Protein AF-0000000066967687 (afdb_homodimer)

InterPro domains:
  IPR000864 Proteinase inhibitor I13, potato inhibitor I [PF00280] (3-62)
  IPR000864 Proteinase inhibitor I13, potato inhibitor I [PR00292] (5-18)
  IPR000864 Proteinase inhibitor I13, potato inhibitor I [PR00292] (30-41)
  IPR000864 Proteinase inhibitor I13, potato inhibitor I [PR00292] (42-52)
  IPR000864 Proteinase inhibitor I13, potato inhibitor I [PTHR33091] (3-62)
  IPR036354 Proteinase inhibitor I13, potato inhibitor I superfamily [SSF54654] (2-62)

Secondary structure (DSSP, 8-state):
----B-GGGTTSBHHHHHHHHHHH-TTPEEEEEETT--------TTEEEEEEEEE-S--EE-/----B-GGGTTSBHHHHHHHHHHH-TTPEEEEEETT--------TTEEEEEEEEE-S--EE-

Sequence (124 aa):
TPKTEWPELVCRTIKEAKEKIKADRPDLKIEVVPVGTIVTQEFDENRVRIWVDTVAKTPTIGTPKTEWPELVCRTIKEAKEKIKADRPDLKIEVVPVGTIVTQEFDENRVRIWVDTVAKTPTIG

pLDDT: mean 95.15, std 4.35, range [78.19, 98.56]

Foldseek 3Di:
DQDQDDPVCVLPDPVVVVVVCCVRPVQAAEAEAEPPDDDDPDDDSRYDYHYDDDDNDDDDDD/DQDQDDPVCVLPDPVVVVVVCCVRPVQAAEAEAEPPDDDDPDDDSRYDYHYDDDDNDDDDDD

Structure (mmCIF, N/CA/C/O backbone):
data_AF-0000000066967687-model_v1
#
loop_
_entity.id
_entity.type
_entity.pdbx_description
1 polymer 'Os01g0615050 protein'
#
loop_
_atom_site.group_PDB
_atom_site.id
_atom_site.type_symbol
_atom_site.label_atom_id
_atom_site.label_alt_id
_atom_site.label_comp_id
_atom_site.label_asym_id
_atom_site.label_entity_id
_atom_site.label_seq_id
_atom_site.pdbx_PDB_ins_code
_atom_site.Cartn_x
_atom_site.Cartn_y
_atom_site.Cartn_z
_atom_site.occupancy
_atom_site.B_iso_or_equiv
_atom_site.auth_seq_id
_atom_site.auth_comp_id
_atom_site.auth_asym_id
_atom_site.auth_atom_id
_atom_site.pdbx_PDB_model_num
ATOM 1 N N . THR A 1 1 ? 11.438 -22.359 -16.312 1 78.31 1 THR A N 1
ATOM 2 C CA . THR A 1 1 ? 10.336 -22.547 -15.375 1 78.31 1 THR A CA 1
ATOM 3 C C . THR A 1 1 ? 9.477 -21.297 -15.289 1 78.31 1 THR A C 1
ATOM 5 O O . THR A 1 1 ? 10 -20.172 -15.273 1 78.31 1 THR A O 1
ATOM 8 N N . PRO A 1 2 ? 8.172 -21.578 -15.398 1 92.69 2 PRO A N 1
ATOM 9 C CA . PRO A 1 2 ? 7.301 -20.391 -15.344 1 92.69 2 PRO A CA 1
ATOM 10 C C . PRO A 1 2 ? 7.516 -19.562 -14.086 1 92.69 2 PRO A C 1
ATOM 12 O O . PRO A 1 2 ? 7.848 -20.109 -13.031 1 92.69 2 PRO A O 1
ATOM 15 N N . LYS A 1 3 ? 7.5 -18.297 -14.133 1 95.19 3 LYS A N 1
ATOM 16 C CA . LYS A 1 3 ? 7.719 -17.375 -13.031 1 95.19 3 LYS A CA 1
ATOM 17 C C . LYS A 1 3 ? 6.738 -17.641 -11.891 1 95.19 3 LYS A C 1
ATOM 19 O O . LYS A 1 3 ? 5.547 -17.844 -12.117 1 95.19 3 LYS A O 1
ATOM 24 N N . THR A 1 4 ? 7.23 -17.625 -10.656 1 96.94 4 THR A N 1
ATOM 25 C CA . THR A 1 4 ? 6.355 -17.938 -9.531 1 96.94 4 THR A CA 1
ATOM 26 C C . THR A 1 4 ? 6.41 -16.828 -8.484 1 96.94 4 THR A C 1
ATOM 28 O O . THR A 1 4 ? 5.633 -16.828 -7.531 1 96.94 4 THR A O 1
ATOM 31 N N . GLU A 1 5 ? 7.387 -15.922 -8.664 1 98.19 5 GLU A N 1
ATOM 32 C CA . GLU A 1 5 ? 7.492 -14.773 -7.77 1 98.19 5 GLU A CA 1
ATOM 33 C C . GLU A 1 5 ? 7.859 -13.508 -8.539 1 98.19 5 GLU A C 1
ATOM 35 O O . GLU A 1 5 ? 8.43 -13.586 -9.633 1 98.19 5 GLU A O 1
ATOM 40 N N . TRP A 1 6 ? 7.609 -12.367 -7.996 1 98.38 6 TRP A N 1
ATOM 41 C CA . TRP A 1 6 ? 7.82 -11.078 -8.633 1 98.38 6 TRP A CA 1
ATOM 42 C C . TRP A 1 6 ? 8.414 -10.07 -7.648 1 98.38 6 TRP A C 1
ATOM 44 O O . TRP A 1 6 ? 7.746 -9.125 -7.234 1 98.38 6 TRP A O 1
ATOM 54 N N . PRO A 1 7 ? 9.703 -10.227 -7.258 1 98.19 7 PRO A N 1
ATOM 55 C CA . PRO A 1 7 ? 10.312 -9.289 -6.309 1 98.19 7 PRO A CA 1
ATOM 56 C C . PRO A 1 7 ? 10.391 -7.863 -6.852 1 98.19 7 PRO A C 1
ATOM 58 O O . PRO A 1 7 ? 10.359 -6.902 -6.078 1 98.19 7 PRO A O 1
ATOM 61 N N . GLU A 1 8 ? 10.422 -7.707 -8.148 1 98.12 8 GLU A N 1
ATOM 62 C CA . GLU A 1 8 ? 10.547 -6.402 -8.797 1 98.12 8 GLU A CA 1
ATOM 63 C C . GLU A 1 8 ? 9.281 -5.566 -8.594 1 98.12 8 GLU A C 1
ATOM 65 O O . GLU A 1 8 ? 9.281 -4.363 -8.859 1 98.12 8 GLU A O 1
ATOM 70 N N . LEU A 1 9 ? 8.258 -6.168 -8.062 1 98.25 9 LEU A N 1
ATOM 71 C CA . LEU A 1 9 ? 6.98 -5.469 -7.988 1 98.25 9 LEU A CA 1
ATOM 72 C C . LEU A 1 9 ? 6.801 -4.812 -6.625 1 98.25 9 LEU A C 1
ATOM 74 O O . LEU A 1 9 ? 5.879 -4.016 -6.43 1 98.25 9 LEU A O 1
ATOM 78 N N . VAL A 1 10 ? 7.672 -5.102 -5.746 1 97.38 10 VAL A N 1
ATOM 79 C CA . VAL A 1 10 ? 7.582 -4.43 -4.453 1 97.38 10 VAL A CA 1
ATOM 80 C C . VAL A 1 10 ? 7.664 -2.92 -4.648 1 97.38 10 VAL A C 1
ATOM 82 O O . VAL A 1 10 ? 8.5 -2.432 -5.414 1 97.38 10 VAL A O 1
ATOM 85 N N . CYS A 1 11 ? 6.789 -2.211 -4.117 1 97.56 11 CYS A N 1
ATOM 86 C CA . CYS A 1 11 ? 6.688 -0.756 -4.145 1 97.56 11 CYS A CA 1
ATOM 87 C C . CYS A 1 11 ? 6.055 -0.278 -5.445 1 97.56 11 CYS A C 1
ATOM 89 O O . CYS A 1 11 ? 5.832 0.92 -5.629 1 97.56 11 CYS A O 1
ATOM 91 N N . ARG A 1 12 ? 5.727 -1.15 -6.27 1 97.25 12 ARG A N 1
ATOM 92 C CA . ARG A 1 12 ? 4.938 -0.757 -7.434 1 97.25 12 ARG A CA 1
ATOM 93 C C . ARG A 1 12 ? 3.457 -0.673 -7.09 1 97.25 12 ARG A C 1
ATOM 95 O O . ARG A 1 12 ? 3.016 -1.229 -6.082 1 97.25 12 ARG A O 1
ATOM 102 N N . THR A 1 13 ? 2.732 0.063 -7.984 1 96.56 13 THR A N 1
ATOM 103 C CA . THR A 1 13 ? 1.295 0.173 -7.762 1 96.56 13 THR A CA 1
ATOM 104 C C . THR A 1 13 ? 0.606 -1.167 -8 1 96.56 13 THR A C 1
ATOM 106 O O . THR A 1 13 ? 1.156 -2.043 -8.672 1 96.56 13 THR A O 1
ATOM 109 N N . ILE A 1 14 ? -0.533 -1.26 -7.402 1 96.75 14 ILE A N 1
ATOM 110 C CA . ILE A 1 14 ? -1.329 -2.467 -7.598 1 96.75 14 ILE A CA 1
ATOM 111 C C . ILE A 1 14 ? -1.629 -2.65 -9.086 1 96.75 14 ILE A C 1
ATOM 113 O O . ILE A 1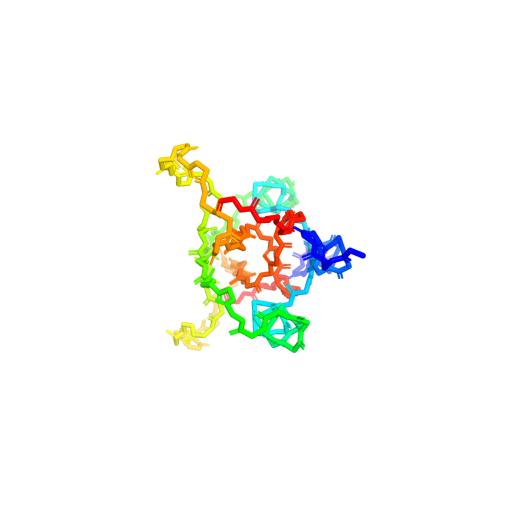 14 ? -1.549 -3.766 -9.609 1 96.75 14 ILE A O 1
ATOM 117 N N . LYS A 1 15 ? -1.923 -1.596 -9.766 1 96.06 15 LYS A N 1
ATOM 118 C CA . LYS A 1 15 ? -2.215 -1.666 -11.195 1 96.06 15 LYS A CA 1
ATOM 119 C C . LYS A 1 15 ? -1.027 -2.225 -11.977 1 96.06 15 LYS A C 1
ATOM 121 O O . LYS A 1 15 ? -1.18 -3.156 -12.766 1 96.06 15 LYS A O 1
ATOM 126 N N . GLU A 1 16 ? 0.097 -1.679 -11.773 1 97.69 16 GLU A N 1
ATOM 127 C CA . GLU A 1 16 ? 1.306 -2.162 -12.43 1 97.69 16 GLU A CA 1
ATOM 128 C C . GLU A 1 16 ? 1.558 -3.633 -12.109 1 97.69 16 GLU A C 1
ATOM 130 O O . GLU A 1 16 ? 1.963 -4.402 -12.984 1 97.69 16 GLU A O 1
ATOM 135 N N . ALA A 1 17 ? 1.353 -4.004 -10.891 1 98.44 17 ALA A N 1
ATOM 136 C CA . ALA A 1 17 ? 1.589 -5.375 -10.445 1 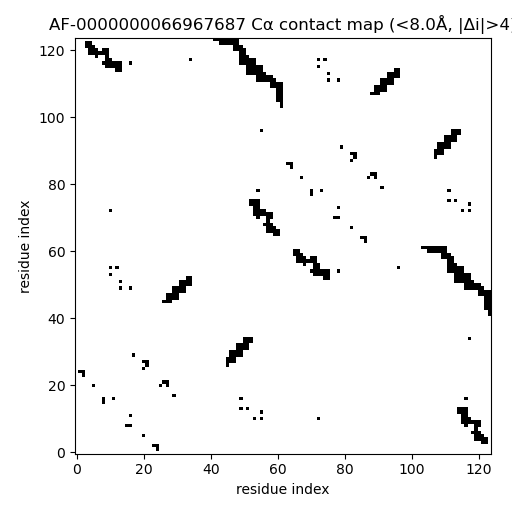98.44 17 ALA A CA 1
ATOM 137 C C . ALA A 1 17 ? 0.663 -6.352 -11.164 1 98.44 17 ALA A C 1
ATOM 139 O O . ALA A 1 17 ? 1.108 -7.391 -11.656 1 98.44 17 ALA A O 1
ATOM 140 N N . LYS A 1 18 ? -0.563 -5.953 -11.195 1 98.31 18 LYS A N 1
ATOM 141 C CA . LYS A 1 18 ? -1.522 -6.812 -11.883 1 98.31 18 LYS A CA 1
ATOM 142 C C . LYS A 1 18 ? -1.155 -6.977 -13.359 1 98.31 18 LYS A C 1
ATOM 144 O O . LYS A 1 18 ? -1.189 -8.086 -13.891 1 98.31 18 LYS A O 1
ATOM 149 N N . GLU A 1 19 ? -0.839 -5.922 -14.008 1 98.5 19 GLU A N 1
ATOM 150 C CA . GLU A 1 19 ? -0.491 -5.957 -15.43 1 98.5 19 GLU A CA 1
ATOM 151 C C . GLU A 1 19 ? 0.732 -6.832 -15.68 1 98.5 19 GLU A C 1
ATOM 153 O O . GLU A 1 19 ? 0.748 -7.637 -16.609 1 98.5 19 GLU A O 1
ATOM 158 N N . LYS A 1 20 ? 1.728 -6.633 -14.828 1 98.56 20 LYS A N 1
ATOM 159 C CA . LYS A 1 20 ? 2.965 -7.395 -14.977 1 98.56 20 LYS A CA 1
ATOM 160 C C . LYS A 1 20 ? 2.727 -8.883 -14.742 1 98.56 20 LYS A C 1
ATOM 162 O O . LYS A 1 20 ? 3.234 -9.719 -15.492 1 98.56 20 LYS A O 1
ATOM 167 N N . ILE A 1 21 ? 1.97 -9.273 -13.734 1 98.38 21 ILE A N 1
ATOM 168 C CA . ILE A 1 21 ? 1.714 -10.672 -13.414 1 98.38 21 ILE A CA 1
ATOM 169 C C . ILE A 1 21 ? 0.897 -11.312 -14.531 1 98.38 21 ILE A C 1
ATOM 171 O O . ILE A 1 21 ? 1.2 -12.43 -14.969 1 98.38 21 ILE A O 1
ATOM 175 N N . LYS A 1 22 ? -0.119 -10.609 -15.062 1 98.25 22 LYS A N 1
ATOM 176 C CA . LYS A 1 22 ? -0.951 -11.141 -16.141 1 98.25 22 LYS A CA 1
ATOM 177 C C . LYS A 1 22 ? -0.151 -11.297 -17.422 1 98.25 22 LYS A C 1
ATOM 179 O O . LYS A 1 22 ? -0.389 -12.227 -18.203 1 98.25 22 LYS A O 1
ATOM 184 N N . ALA A 1 23 ? 0.785 -10.398 -17.688 1 98.06 23 ALA A N 1
ATOM 185 C CA . ALA A 1 23 ? 1.649 -10.508 -18.859 1 98.06 23 ALA A CA 1
ATOM 186 C C . ALA A 1 23 ? 2.523 -11.758 -18.781 1 98.06 23 ALA A C 1
ATOM 188 O O . ALA A 1 23 ? 2.744 -12.438 -19.781 1 98.06 23 ALA A O 1
ATOM 189 N N . ASP A 1 24 ? 2.99 -12.023 -17.578 1 98 24 ASP A N 1
ATOM 190 C CA . ASP A 1 24 ? 3.893 -13.148 -17.391 1 98 24 ASP A CA 1
ATOM 191 C C . ASP A 1 24 ? 3.117 -14.461 -17.281 1 98 24 ASP A C 1
ATOM 193 O O . ASP A 1 24 ? 3.564 -15.492 -17.781 1 98 24 ASP A O 1
ATOM 197 N N . ARG A 1 25 ? 2.021 -14.328 -16.594 1 98 25 ARG A N 1
ATOM 198 C CA . ARG A 1 25 ? 1.207 -15.5 -16.281 1 98 25 ARG A CA 1
ATOM 199 C C . ARG A 1 25 ? -0.279 -15.18 -16.422 1 98 25 ARG A C 1
ATOM 201 O O . ARG A 1 25 ? -0.975 -14.984 -15.43 1 98 25 ARG A O 1
ATOM 208 N N . PRO A 1 26 ? -0.833 -15.234 -17.609 1 97.38 26 PRO A N 1
ATOM 209 C CA . PRO A 1 26 ? -2.238 -14.883 -17.828 1 97.38 26 PRO A CA 1
ATOM 210 C C . PRO A 1 26 ? -3.205 -15.875 -17.188 1 97.38 26 PRO A C 1
ATOM 212 O O . PRO A 1 26 ? -4.391 -15.578 -17.047 1 97.38 26 PRO A O 1
ATOM 215 N N . ASP A 1 27 ? -2.682 -17 -16.766 1 97 27 ASP A N 1
ATOM 216 C CA . ASP A 1 27 ? -3.51 -18.078 -16.234 1 97 27 ASP A CA 1
ATOM 217 C C . ASP A 1 27 ? -3.797 -17.859 -14.742 1 97 27 ASP A C 1
ATOM 219 O O . ASP A 1 27 ? -4.734 -18.453 -14.203 1 97 27 ASP A O 1
ATOM 223 N N . LEU A 1 28 ? -3.062 -17.109 -14.086 1 97.62 28 LEU A N 1
ATOM 224 C CA . LEU A 1 28 ? -3.139 -16.969 -12.641 1 97.62 28 LEU A CA 1
ATOM 225 C C . LEU A 1 28 ? -4.328 -16.094 -12.242 1 97.62 28 LEU A C 1
ATOM 227 O O . LEU A 1 28 ? -4.629 -15.102 -12.898 1 97.62 28 LEU A O 1
ATOM 231 N N . LYS A 1 29 ? -4.949 -16.438 -11.117 1 97.81 29 LYS A N 1
ATOM 232 C CA . LYS A 1 29 ? -5.871 -15.57 -10.398 1 97.81 29 LYS A CA 1
ATOM 233 C C . LYS A 1 29 ? -5.121 -14.656 -9.438 1 97.81 29 LYS A C 1
ATOM 235 O O . LYS A 1 29 ? -4.277 -15.117 -8.664 1 97.81 29 LYS A O 1
ATOM 240 N N . ILE A 1 30 ? -5.457 -13.5 -9.555 1 97.88 30 ILE A N 1
ATOM 241 C CA . ILE A 1 30 ? -4.793 -12.523 -8.703 1 97.88 30 ILE A CA 1
ATOM 242 C C . ILE A 1 30 ? -5.715 -12.133 -7.543 1 97.88 30 ILE A C 1
ATOM 244 O O . ILE A 1 30 ? -6.875 -11.789 -7.762 1 97.88 30 ILE A O 1
ATOM 248 N N . GLU A 1 31 ? -5.238 -12.195 -6.367 1 96.31 31 GLU A N 1
ATOM 249 C CA . GLU A 1 31 ? -5.934 -11.719 -5.176 1 96.31 31 GLU A CA 1
ATOM 250 C C . GLU A 1 31 ? -5.168 -10.578 -4.508 1 96.31 31 GLU A C 1
ATOM 252 O O . GLU A 1 31 ? -4.004 -10.742 -4.137 1 96.31 31 GLU A O 1
ATOM 257 N N . VAL A 1 32 ? -5.773 -9.484 -4.406 1 95.56 32 VAL A N 1
ATOM 258 C CA . VAL A 1 32 ? -5.195 -8.367 -3.678 1 95.56 32 VAL A CA 1
ATOM 259 C C . VAL A 1 32 ? -5.641 -8.414 -2.219 1 95.56 32 VAL A C 1
ATOM 261 O O . VAL A 1 32 ? -6.84 -8.438 -1.93 1 95.56 32 VAL A O 1
ATOM 264 N N . VAL A 1 33 ? -4.641 -8.383 -1.338 1 93.94 33 VAL A N 1
ATOM 265 C CA . VAL A 1 33 ? -4.938 -8.609 0.072 1 93.94 33 VAL A CA 1
ATOM 266 C C . VAL A 1 33 ? -4.254 -7.547 0.923 1 93.94 33 VAL A C 1
ATOM 268 O O . VAL A 1 33 ? -3.031 -7.387 0.867 1 93.94 33 VAL A O 1
ATOM 271 N N . PRO A 1 34 ? -5.055 -6.84 1.695 1 91.25 34 PRO A N 1
ATOM 272 C CA . PRO A 1 34 ? -4.391 -5.973 2.67 1 91.25 34 PRO A CA 1
ATOM 273 C C . PRO A 1 34 ? -3.566 -6.75 3.691 1 91.25 34 PRO A C 1
ATOM 275 O O . PRO A 1 34 ? -3.98 -7.828 4.129 1 91.25 34 PRO A O 1
ATOM 278 N N . VAL A 1 35 ? -2.342 -6.18 3.939 1 89.25 35 VAL A N 1
ATOM 279 C CA . VAL A 1 35 ? -1.537 -6.805 4.984 1 89.25 35 VAL A CA 1
ATOM 280 C C . VAL A 1 35 ? -2.311 -6.812 6.301 1 89.25 35 VAL A C 1
ATOM 282 O O . VAL A 1 35 ? -2.967 -5.824 6.645 1 89.25 35 VAL A O 1
ATOM 285 N N . GLY A 1 36 ? -2.191 -7.938 6.953 1 84.44 36 GLY A N 1
ATOM 286 C CA . GLY A 1 36 ? -2.902 -8.102 8.211 1 84.44 36 GLY A CA 1
ATOM 287 C C . GLY A 1 36 ? -4.133 -8.984 8.086 1 84.44 36 GLY A C 1
ATOM 288 O O . GLY A 1 36 ? -4.68 -9.43 9.094 1 84.44 36 GLY A O 1
ATOM 289 N N . THR A 1 37 ? -4.691 -9.102 6.922 1 86.5 37 THR A N 1
ATOM 290 C CA . THR A 1 37 ? -5.828 -9.977 6.676 1 86.5 37 THR A CA 1
ATOM 291 C C . THR A 1 37 ? -5.434 -11.438 6.883 1 86.5 37 THR A C 1
ATOM 293 O O . THR A 1 37 ? -4.352 -11.859 6.473 1 86.5 37 THR A O 1
ATOM 296 N N . ILE A 1 38 ? -6.199 -12.109 7.676 1 86.88 38 ILE A N 1
ATOM 297 C CA . ILE A 1 38 ? -5.98 -13.539 7.844 1 86.88 38 ILE A CA 1
ATOM 298 C C . ILE A 1 38 ? -6.504 -14.289 6.617 1 86.88 38 ILE A C 1
ATOM 300 O O . ILE A 1 38 ? -7.68 -14.172 6.27 1 86.88 38 ILE A O 1
ATOM 304 N N . VAL A 1 39 ? -5.551 -14.914 5.895 1 87.38 39 VAL A N 1
ATOM 305 C CA . VAL A 1 39 ? -5.953 -15.672 4.715 1 87.38 39 VAL A CA 1
ATOM 306 C C . VAL A 1 39 ? -5.746 -17.172 4.965 1 87.38 39 VAL A C 1
ATOM 308 O O . VAL A 1 39 ? -4.945 -17.547 5.82 1 87.38 39 VAL A O 1
ATOM 311 N N . THR A 1 40 ? -6.641 -17.906 4.332 1 84.69 40 THR A N 1
ATOM 312 C CA . THR A 1 40 ? -6.48 -19.359 4.457 1 84.69 40 THR A CA 1
ATOM 313 C C . THR A 1 40 ? -5.16 -19.812 3.846 1 84.69 40 THR A C 1
ATOM 315 O O . THR A 1 40 ? -4.742 -19.297 2.807 1 84.69 40 THR A O 1
ATOM 318 N N . GLN A 1 41 ? -4.414 -20.656 4.504 1 82.88 41 GLN A N 1
ATOM 319 C CA . GLN A 1 41 ? -3.068 -21.062 4.117 1 82.88 41 GLN A CA 1
ATOM 320 C C . GLN A 1 41 ? -3.111 -22.109 3.006 1 82.88 41 GLN A C 1
ATOM 322 O O . GLN A 1 41 ? -2.068 -22.547 2.516 1 82.88 41 GLN A O 1
ATOM 327 N N . GLU A 1 42 ? -4.152 -22.297 2.359 1 88.69 42 GLU A N 1
ATOM 328 C CA . GLU A 1 42 ? -4.211 -23.297 1.307 1 88.69 42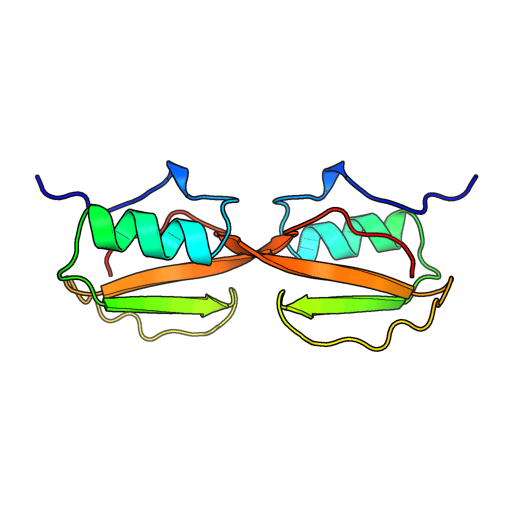 GLU A CA 1
ATOM 329 C C . GLU A 1 42 ? -3.383 -22.875 0.095 1 88.69 42 GLU A C 1
ATOM 331 O O . GLU A 1 42 ? -3.541 -21.766 -0.417 1 88.69 42 GLU A O 1
ATOM 336 N N . PHE A 1 43 ? -2.477 -23.75 -0.172 1 92.75 43 PHE A N 1
ATOM 337 C CA . PHE A 1 43 ? -1.649 -23.484 -1.345 1 92.75 43 PHE A CA 1
ATOM 338 C C . PHE A 1 43 ? -2.443 -23.703 -2.627 1 92.75 43 PHE A C 1
ATOM 340 O O . PHE A 1 43 ? -3.055 -24.766 -2.812 1 92.75 43 PHE A O 1
ATOM 347 N N . ASP A 1 44 ? -2.547 -22.656 -3.447 1 94.75 44 ASP A N 1
ATOM 348 C CA . ASP A 1 44 ? -3.186 -22.688 -4.758 1 94.75 44 ASP A CA 1
ATOM 349 C C . ASP A 1 44 ? -2.221 -22.234 -5.852 1 94.75 44 ASP A C 1
ATOM 351 O O . ASP A 1 44 ? -1.843 -21.062 -5.906 1 94.75 44 ASP A O 1
ATOM 355 N N . GLU A 1 45 ? -1.77 -23.156 -6.75 1 94.88 45 GLU A N 1
ATOM 356 C CA . GLU A 1 45 ? -0.76 -22.891 -7.77 1 94.88 45 GLU A CA 1
ATOM 357 C C . GLU A 1 45 ? -1.307 -21.953 -8.852 1 94.88 45 GLU A C 1
ATOM 359 O O . GLU A 1 45 ? -0.55 -21.453 -9.68 1 94.88 45 GLU A O 1
ATOM 364 N N . ASN A 1 46 ? -2.551 -21.75 -8.812 1 96.44 46 ASN A N 1
ATOM 365 C CA . ASN A 1 46 ? -3.176 -20.891 -9.82 1 96.44 46 ASN A CA 1
ATOM 366 C C . ASN A 1 46 ? -3.502 -19.516 -9.258 1 96.44 46 ASN A C 1
ATOM 368 O O . ASN A 1 46 ? -4.215 -18.734 -9.891 1 96.44 46 ASN A O 1
ATOM 372 N N . ARG A 1 47 ? -2.969 -19.234 -8.07 1 97.12 47 ARG A N 1
ATOM 373 C CA . ARG A 1 47 ? -3.287 -17.984 -7.41 1 97.12 47 ARG A CA 1
ATOM 374 C C . ARG A 1 47 ? -2.02 -17.25 -6.992 1 97.12 47 ARG A C 1
ATOM 376 O O . ARG A 1 47 ? -1.077 -17.859 -6.484 1 97.12 47 ARG A O 1
ATOM 383 N N . VAL A 1 48 ? -1.977 -16.031 -7.219 1 97.56 48 VAL A N 1
ATOM 384 C CA . VAL A 1 48 ? -0.948 -15.141 -6.684 1 97.56 48 VAL A CA 1
ATOM 385 C C . VAL A 1 48 ? -1.597 -14.055 -5.832 1 97.56 48 VAL A C 1
ATOM 387 O O . VAL A 1 48 ? -2.648 -13.516 -6.191 1 97.56 48 VAL A O 1
ATOM 390 N N . ARG A 1 49 ? -0.947 -13.828 -4.684 1 95.94 49 ARG A N 1
ATOM 391 C CA . ARG A 1 49 ? -1.446 -12.766 -3.814 1 95.94 49 ARG A CA 1
ATOM 392 C C . ARG A 1 49 ? -0.567 -11.523 -3.908 1 95.94 49 ARG A C 1
ATOM 394 O O . ARG A 1 49 ? 0.662 -11.625 -3.891 1 95.94 49 ARG A O 1
ATOM 401 N N . ILE A 1 50 ? -1.227 -10.445 -4.031 1 97.19 50 ILE A N 1
ATOM 402 C CA . ILE A 1 50 ? -0.591 -9.141 -3.908 1 97.19 50 ILE A CA 1
ATOM 403 C C . ILE A 1 50 ? -0.946 -8.516 -2.559 1 97.19 5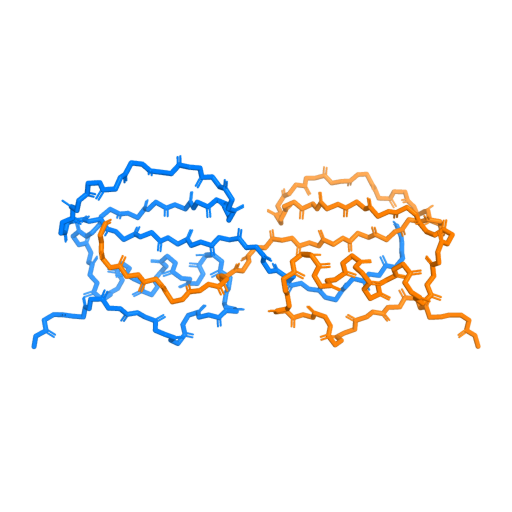0 ILE A C 1
ATOM 405 O O . ILE A 1 50 ? -2.1 -8.148 -2.322 1 97.19 50 ILE A O 1
ATOM 409 N N . TRP A 1 51 ? 0.055 -8.375 -1.701 1 95.88 51 TRP A N 1
ATOM 410 C CA . TRP A 1 51 ? -0.125 -7.781 -0.381 1 95.88 51 TRP A CA 1
ATOM 411 C C . TRP A 1 51 ? 0.053 -6.27 -0.435 1 95.88 51 TRP A C 1
ATOM 413 O O . TRP A 1 51 ? 1.032 -5.773 -0.998 1 95.88 51 TRP A O 1
ATOM 423 N N . VAL A 1 52 ? -0.926 -5.566 0.11 1 96.12 52 VAL A N 1
ATOM 424 C CA . VAL A 1 52 ? -0.893 -4.109 0.053 1 96.12 52 VAL A CA 1
ATOM 425 C C . VAL A 1 52 ? -0.804 -3.539 1.467 1 96.12 52 VAL A C 1
ATOM 427 O O . VAL A 1 52 ? -1.623 -3.867 2.328 1 96.12 52 VAL A O 1
ATOM 430 N N . ASP A 1 53 ? 0.299 -2.619 1.69 1 95.94 53 ASP A N 1
ATOM 431 C CA . ASP A 1 53 ? 0.467 -2.004 3.004 1 95.94 53 ASP A CA 1
ATOM 432 C C . ASP A 1 53 ? 1.455 -0.841 2.941 1 95.94 53 ASP A C 1
ATOM 434 O O . ASP A 1 53 ? 2.092 -0.508 3.943 1 95.94 53 ASP A O 1
ATOM 438 N N . THR A 1 54 ? 1.721 -0.363 1.783 1 97.25 54 THR A N 1
ATOM 439 C CA . THR A 1 54 ? 2.811 0.604 1.703 1 97.25 54 THR A CA 1
ATOM 440 C C . THR A 1 54 ? 2.314 1.932 1.136 1 97.25 54 THR A C 1
ATOM 442 O O . THR A 1 54 ? 1.335 1.966 0.389 1 97.25 54 THR A O 1
ATOM 445 N N . VAL A 1 55 ? 3.035 2.922 1.55 1 97.5 55 VAL A N 1
ATOM 446 C CA . VAL A 1 55 ? 2.744 4.297 1.155 1 97.5 55 VAL A CA 1
ATOM 447 C C . VAL A 1 55 ? 2.967 4.461 -0.346 1 97.5 55 VAL A C 1
ATOM 449 O O . VAL A 1 55 ? 4.047 4.156 -0.857 1 97.5 55 VAL A O 1
ATOM 452 N N . ALA A 1 56 ? 1.977 4.945 -0.975 1 97.12 56 ALA A N 1
ATOM 453 C CA . ALA A 1 56 ? 2.002 5.016 -2.434 1 97.12 56 ALA A CA 1
ATOM 454 C C . ALA A 1 56 ? 2.582 6.348 -2.908 1 97.12 56 ALA A C 1
ATOM 456 O O . ALA A 1 56 ? 3.223 6.41 -3.961 1 97.12 56 ALA A O 1
ATOM 457 N N . LYS A 1 57 ? 2.324 7.363 -2.207 1 95.44 57 LYS A N 1
ATOM 458 C CA . LYS A 1 57 ? 2.789 8.695 -2.576 1 95.44 57 LYS A CA 1
ATOM 459 C C . LYS A 1 57 ? 3.146 9.516 -1.34 1 95.44 57 LYS A C 1
ATOM 461 O O . LYS A 1 57 ? 2.773 9.156 -0.221 1 95.44 57 LYS A O 1
ATOM 466 N N . THR A 1 58 ? 3.848 10.578 -1.606 1 97.44 58 THR A N 1
ATOM 467 C CA . THR A 1 58 ? 4.305 11.422 -0.511 1 97.44 58 THR A CA 1
ATOM 468 C C . THR A 1 58 ? 3.133 11.875 0.353 1 97.44 58 THR A C 1
ATOM 470 O O . THR A 1 58 ? 2.213 12.539 -0.136 1 97.44 58 THR A O 1
ATOM 473 N N . PRO A 1 59 ? 3.158 11.492 1.644 1 97.75 59 PRO A N 1
ATOM 474 C CA . PRO A 1 59 ? 2.154 12.086 2.533 1 97.75 59 PRO A CA 1
ATOM 475 C C . PRO A 1 59 ? 2.324 13.594 2.691 1 97.75 59 PRO A C 1
ATOM 477 O O . PRO A 1 59 ? 3.447 14.078 2.848 1 97.75 59 PRO A O 1
ATOM 480 N N . THR A 1 60 ? 1.272 14.336 2.658 1 96.38 60 THR A N 1
ATOM 481 C CA . THR A 1 60 ? 1.274 15.789 2.807 1 96.38 60 THR A CA 1
ATOM 482 C C . THR A 1 60 ? 0.121 16.234 3.695 1 96.38 60 THR A C 1
ATOM 484 O O . THR A 1 60 ? -0.956 15.641 3.68 1 96.38 60 THR A O 1
ATOM 487 N N . ILE A 1 61 ? 0.38 17.203 4.379 1 96 61 ILE A N 1
ATOM 488 C CA . ILE A 1 61 ? -0.693 17.797 5.168 1 96 61 ILE A CA 1
ATOM 489 C C . ILE A 1 61 ? -1.802 18.297 4.238 1 96 61 ILE A C 1
ATOM 491 O O . ILE A 1 61 ? -1.526 18.844 3.172 1 96 61 ILE A O 1
ATOM 495 N N . GLY A 1 62 ? -2.887 18.062 4.656 1 91.81 62 GLY A N 1
ATOM 496 C CA . GLY A 1 62 ? -4.016 18.516 3.863 1 91.81 62 GLY A CA 1
ATOM 497 C C . GLY A 1 62 ? -5.281 17.719 4.105 1 91.81 62 GLY A C 1
ATOM 498 O O . GLY A 1 62 ? -5.27 16.75 4.859 1 91.81 62 GLY A O 1
ATOM 499 N N . THR B 1 1 ? 10.664 25.438 9.984 1 78.19 1 THR B N 1
ATOM 500 C CA . THR B 1 1 ? 9.25 25.234 9.688 1 78.19 1 THR B CA 1
ATOM 501 C C . THR B 1 1 ? 8.859 23.781 9.93 1 78.19 1 THR B C 1
ATOM 503 O O . THR B 1 1 ? 9.609 22.859 9.594 1 78.19 1 THR B O 1
ATOM 506 N N . PRO B 1 2 ? 7.75 23.656 10.664 1 93 2 PRO B N 1
ATOM 507 C CA . PRO B 1 2 ? 7.344 22.266 10.945 1 93 2 PRO B CA 1
ATOM 508 C C . PRO B 1 2 ? 7.168 21.438 9.672 1 93 2 PRO B C 1
ATOM 510 O O . PRO B 1 2 ? 6.773 21.984 8.633 1 93 2 PRO B O 1
ATOM 513 N N . LYS B 1 3 ? 7.555 20.25 9.625 1 95 3 LYS B N 1
ATOM 514 C CA . LYS B 1 3 ? 7.48 19.344 8.484 1 95 3 LYS B CA 1
ATOM 515 C C . LYS B 1 3 ? 6.051 19.219 7.973 1 95 3 LYS B C 1
ATOM 517 O O . LYS B 1 3 ? 5.113 19.094 8.758 1 95 3 LYS B O 1
ATOM 522 N N . THR B 1 4 ? 5.871 19.266 6.668 1 96.94 4 THR B N 1
ATOM 523 C CA . THR B 1 4 ? 4.523 19.203 6.113 1 96.94 4 THR B CA 1
ATOM 524 C C . THR B 1 4 ? 4.398 18.078 5.09 1 96.94 4 THR B C 1
ATOM 526 O 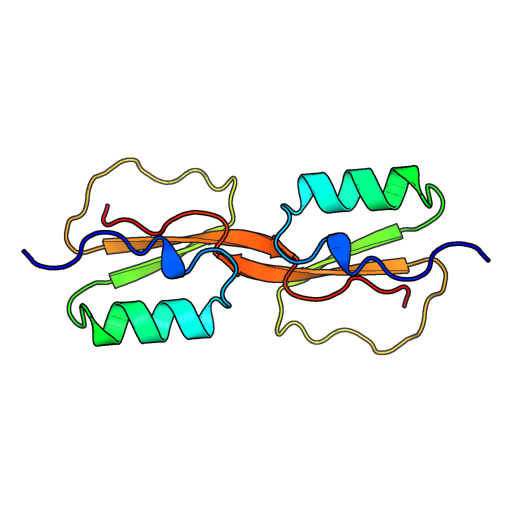O . THR B 1 4 ? 3.301 17.781 4.621 1 96.94 4 THR B O 1
ATOM 529 N N . GLU B 1 5 ? 5.562 17.531 4.715 1 98.19 5 GLU B N 1
ATOM 530 C CA . GLU B 1 5 ? 5.562 16.391 3.789 1 98.19 5 GLU B CA 1
ATOM 531 C C . GLU B 1 5 ? 6.605 15.359 4.191 1 98.19 5 GLU B C 1
ATOM 53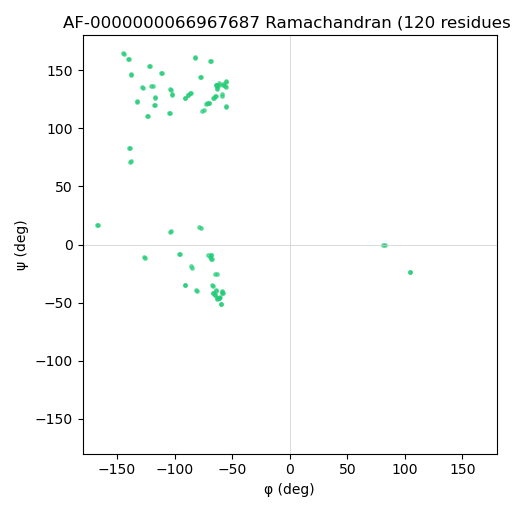3 O O . GLU B 1 5 ? 7.574 15.68 4.883 1 98.19 5 GLU B O 1
ATOM 538 N N . TRP B 1 6 ? 6.457 14.164 3.74 1 98.38 6 TRP B N 1
ATOM 539 C CA . TRP B 1 6 ? 7.312 13.039 4.098 1 98.38 6 TRP B CA 1
ATOM 540 C C . TRP B 1 6 ? 7.633 12.18 2.875 1 98.38 6 TRP B C 1
ATOM 542 O O . TRP B 1 6 ? 7.164 11.047 2.764 1 98.38 6 TRP B O 1
ATOM 552 N N . PRO B 1 7 ? 8.484 12.664 1.943 1 98.19 7 PRO B N 1
ATOM 553 C CA . PRO B 1 7 ? 8.805 11.875 0.75 1 98.19 7 PRO B CA 1
ATOM 554 C C . PRO B 1 7 ? 9.547 10.586 1.078 1 98.19 7 PRO B C 1
ATOM 556 O O . PRO B 1 7 ? 9.438 9.602 0.341 1 98.19 7 PRO B O 1
ATOM 559 N N . GLU B 1 8 ? 10.234 10.547 2.184 1 98.19 8 GLU B N 1
ATOM 560 C CA . GLU B 1 8 ? 11.023 9.391 2.592 1 98.19 8 GLU B CA 1
ATOM 561 C C . GLU B 1 8 ? 10.125 8.203 2.951 1 98.19 8 GLU B C 1
ATOM 563 O O . GLU B 1 8 ? 10.602 7.078 3.09 1 98.19 8 GLU B O 1
ATOM 568 N N . LEU B 1 9 ? 8.859 8.445 3.023 1 98.25 9 LEU B N 1
ATOM 569 C CA . LEU B 1 9 ? 7.965 7.398 3.512 1 98.25 9 LEU B CA 1
ATOM 570 C C . LEU B 1 9 ? 7.352 6.617 2.35 1 98.25 9 LEU B C 1
ATOM 572 O O . LEU B 1 9 ? 6.727 5.578 2.557 1 98.25 9 LEU B O 1
ATOM 576 N N . VAL B 1 10 ? 7.57 7.082 1.191 1 97.44 10 VAL B N 1
ATOM 577 C CA . VAL B 1 10 ? 7.066 6.324 0.05 1 97.44 10 VAL B CA 1
ATOM 578 C C . VAL B 1 10 ? 7.66 4.918 0.062 1 97.44 10 VAL B C 1
ATOM 580 O O . VAL B 1 10 ? 8.859 4.746 0.291 1 97.44 10 VAL B O 1
ATOM 583 N N . CYS B 1 11 ? 6.879 3.955 -0.019 1 97.62 11 CYS B N 1
ATOM 584 C CA . CYS B 1 11 ? 7.223 2.537 -0.063 1 97.62 11 CYS B CA 1
ATOM 585 C C . CYS B 1 11 ? 7.461 1.99 1.34 1 97.62 11 CYS B C 1
ATOM 587 O O . CYS B 1 11 ? 7.695 0.793 1.513 1 97.62 11 CYS B O 1
ATOM 589 N N . ARG B 1 12 ? 7.336 2.793 2.285 1 97.25 12 ARG B N 1
ATOM 590 C CA . ARG B 1 12 ? 7.355 2.275 3.648 1 97.25 12 ARG B CA 1
ATOM 591 C C . ARG B 1 12 ? 5.988 1.737 4.051 1 97.25 12 ARG B C 1
ATOM 593 O O . ARG B 1 12 ? 4.977 2.066 3.426 1 97.25 12 ARG B O 1
ATOM 600 N N . THR B 1 13 ? 6.023 0.883 5.109 1 96.56 13 THR B N 1
ATOM 601 C CA . THR B 1 13 ? 4.758 0.346 5.598 1 96.56 13 THR B CA 1
ATOM 602 C C . THR B 1 13 ? 3.914 1.443 6.242 1 96.56 13 THR B C 1
ATOM 604 O O . THR B 1 13 ? 4.441 2.486 6.637 1 96.56 13 THR B O 1
ATOM 607 N N . ILE B 1 14 ? 2.656 1.151 6.273 1 96.81 14 ILE B N 1
ATOM 608 C CA . ILE B 1 14 ? 1.743 2.088 6.922 1 96.81 14 ILE B CA 1
ATOM 609 C C . ILE B 1 14 ? 2.152 2.283 8.383 1 96.81 14 ILE B C 1
ATOM 611 O O . ILE B 1 14 ? 2.145 3.406 8.891 1 96.81 14 ILE B O 1
ATOM 615 N N . LYS B 1 15 ? 2.535 1.239 9.039 1 96 15 LYS B N 1
ATOM 616 C CA . LYS B 1 15 ? 2.955 1.321 10.43 1 96 15 LYS B CA 1
ATOM 617 C C . LYS B 1 15 ? 4.148 2.258 10.594 1 96 15 LYS B C 1
ATOM 619 O O . LYS B 1 15 ? 4.129 3.162 11.43 1 96 15 LYS B O 1
ATOM 624 N N . GLU B 1 16 ? 5.148 2.059 9.82 1 97.62 16 GLU B N 1
ATOM 625 C CA . GLU B 1 16 ? 6.324 2.922 9.859 1 97.62 16 GLU B CA 1
ATOM 626 C C . GLU B 1 16 ? 5.949 4.375 9.578 1 97.62 16 GLU B C 1
ATOM 628 O O . GLU B 1 16 ? 6.477 5.293 10.211 1 97.62 16 GLU B O 1
ATOM 633 N N . ALA B 1 17 ? 5.086 4.566 8.633 1 98.44 17 ALA B N 1
ATOM 634 C CA . ALA B 1 17 ? 4.672 5.91 8.234 1 98.44 17 ALA B CA 1
ATOM 635 C C . ALA B 1 17 ? 3.963 6.625 9.383 1 98.44 17 ALA B C 1
ATOM 637 O O . ALA B 1 17 ? 4.266 7.781 9.688 1 98.44 17 ALA B O 1
ATOM 638 N N . LYS B 1 18 ? 3.078 5.898 9.977 1 98.31 18 LYS B N 1
ATOM 639 C CA . LYS B 1 18 ? 2.359 6.488 11.102 1 98.31 18 LYS B CA 1
ATOM 640 C C . LYS B 1 18 ? 3.318 6.863 12.227 1 98.31 18 LYS B C 1
ATOM 642 O O . LYS B 1 18 ? 3.219 7.953 12.797 1 98.31 18 LYS B O 1
ATOM 647 N N . GLU B 1 19 ? 4.207 6.004 12.562 1 98.5 19 GLU B N 1
ATOM 648 C CA . GLU B 1 19 ? 5.164 6.242 13.641 1 98.5 19 GLU B CA 1
ATOM 649 C C . GLU B 1 19 ? 6.043 7.457 13.336 1 98.5 19 GLU B C 1
ATOM 651 O O . GLU B 1 19 ? 6.27 8.297 14.211 1 98.5 19 GLU B O 1
ATOM 656 N N . LYS B 1 20 ? 6.523 7.488 12.102 1 98.56 20 LYS B N 1
ATOM 657 C CA . LYS B 1 20 ? 7.398 8.586 11.703 1 98.56 20 LYS B CA 1
ATOM 658 C C . LYS B 1 20 ? 6.652 9.914 11.727 1 98.56 20 LYS B C 1
ATOM 660 O O . LYS B 1 20 ? 7.188 10.922 12.203 1 98.56 20 LYS B O 1
ATOM 665 N N . ILE B 1 21 ? 5.43 9.984 11.242 1 98.44 21 ILE B N 1
ATOM 666 C CA . ILE B 1 21 ? 4.66 11.219 11.188 1 98.44 21 ILE B CA 1
ATOM 667 C C . ILE B 1 21 ? 4.328 11.68 12.609 1 98.44 21 ILE B C 1
ATOM 669 O O . ILE B 1 21 ? 4.469 12.867 12.93 1 98.44 21 ILE B O 1
ATOM 673 N N . LYS B 1 22 ? 3.955 10.766 13.5 1 98.31 22 LYS B N 1
ATOM 674 C CA . LYS B 1 22 ? 3.625 11.117 14.883 1 98.31 22 LYS B CA 1
ATOM 675 C C . LYS B 1 22 ? 4.859 11.586 15.641 1 98.31 22 LYS B C 1
ATOM 677 O O . LYS B 1 22 ? 4.77 12.461 16.5 1 98.31 22 LYS B O 1
ATOM 682 N N . ALA B 1 23 ? 6.008 11.016 15.344 1 98.06 23 ALA B N 1
ATOM 683 C CA . ALA B 1 23 ? 7.254 11.461 15.961 1 98.06 23 ALA B CA 1
ATOM 684 C C . ALA B 1 23 ? 7.578 12.898 15.562 1 98.06 23 ALA B C 1
ATOM 686 O O . ALA B 1 23 ? 8.047 13.688 16.391 1 98.06 23 ALA B O 1
ATOM 687 N N . ASP B 1 24 ? 7.32 13.18 14.32 1 98 24 ASP B N 1
ATOM 688 C CA . ASP B 1 24 ? 7.645 14.508 13.805 1 98 24 ASP B CA 1
ATOM 689 C C . ASP B 1 24 ? 6.57 15.523 14.188 1 98 24 ASP B C 1
ATOM 691 O O . ASP B 1 24 ? 6.883 16.672 14.492 1 98 24 ASP B O 1
ATOM 695 N N . ARG B 1 25 ? 5.367 15.039 14.094 1 98 25 ARG B N 1
ATOM 696 C CA . ARG B 1 25 ? 4.203 15.891 14.305 1 98 25 ARG B CA 1
ATOM 697 C C . ARG B 1 25 ? 3.129 15.172 15.109 1 98 25 ARG B C 1
ATOM 699 O O . ARG B 1 25 ? 2.135 14.703 14.555 1 98 25 ARG B O 1
ATOM 706 N N . PRO B 1 26 ? 3.213 15.141 16.406 1 97.44 26 PRO B N 1
ATOM 707 C CA . PRO B 1 26 ? 2.256 14.422 17.25 1 97.44 26 PRO B CA 1
ATOM 708 C C . PRO B 1 26 ? 0.862 15.039 17.234 1 97.44 26 PRO B C 1
ATOM 710 O O . PRO B 1 26 ? -0.111 14.406 17.641 1 97.44 26 PRO B O 1
ATOM 713 N N . ASP B 1 27 ? 0.778 16.234 16.688 1 97.06 27 ASP B N 1
ATOM 714 C CA . ASP B 1 27 ? -0.473 16.984 16.703 1 97.06 27 ASP B CA 1
ATOM 715 C C . ASP B 1 27 ? -1.364 16.594 15.523 1 97.06 27 ASP B C 1
ATOM 717 O O . ASP B 1 27 ? -2.57 16.844 15.539 1 97.06 27 ASP B O 1
ATOM 721 N N . LEU B 1 28 ? -0.867 16.016 14.531 1 97.69 28 LEU B N 1
ATOM 722 C CA . LEU B 1 28 ? -1.584 15.742 13.289 1 97.69 28 LEU B CA 1
ATOM 723 C C . LEU B 1 28 ? -2.512 14.539 13.453 1 97.69 28 LEU B C 1
ATOM 725 O O . LEU B 1 28 ? -2.154 13.555 14.102 1 97.69 28 LEU B O 1
ATOM 729 N N . LYS B 1 29 ? -3.656 14.617 12.789 1 97.88 29 LYS B N 1
ATOM 730 C CA . LYS B 1 29 ? -4.512 13.461 12.531 1 97.88 29 LYS B CA 1
ATOM 731 C C . LYS B 1 29 ? -4.078 12.734 11.258 1 97.88 29 LYS B C 1
ATOM 733 O O . LYS B 1 29 ? -3.885 13.359 10.211 1 97.88 29 LYS B O 1
ATOM 738 N N . ILE B 1 30 ? -3.965 11.539 11.445 1 97.94 30 ILE B N 1
ATOM 739 C CA . ILE B 1 30 ? -3.539 10.734 10.297 1 97.94 30 ILE B CA 1
ATOM 740 C C . ILE B 1 30 ? -4.742 10.016 9.695 1 97.94 30 ILE B C 1
ATOM 742 O O . ILE B 1 30 ? -5.508 9.359 10.414 1 97.94 30 ILE B O 1
ATOM 746 N N . GLU B 1 31 ? -4.918 10.125 8.445 1 96.38 31 GLU B N 1
ATOM 747 C CA . GLU B 1 31 ? -5.922 9.383 7.691 1 96.38 31 GLU B CA 1
ATOM 748 C C . GLU B 1 31 ? -5.273 8.469 6.652 1 96.38 31 GLU B C 1
ATOM 750 O O . GLU B 1 31 ? -4.531 8.938 5.785 1 96.38 31 GLU B O 1
ATOM 755 N N . VAL B 1 32 ? -5.504 7.246 6.773 1 95.75 32 VAL B N 1
ATOM 756 C CA . VAL B 1 32 ? -5.043 6.289 5.77 1 95.75 32 VAL B CA 1
ATOM 757 C C . VAL B 1 32 ? -6.125 6.09 4.711 1 95.75 32 VAL B C 1
ATOM 759 O O . VAL B 1 32 ? -7.262 5.738 5.031 1 95.75 32 VAL B O 1
ATOM 762 N N . VAL B 1 33 ? -5.719 6.293 3.451 1 94.12 33 VAL B N 1
ATOM 763 C CA . VAL B 1 33 ? -6.707 6.316 2.377 1 94.12 33 VAL B CA 1
ATOM 764 C C . VAL B 1 33 ? -6.234 5.434 1.223 1 94.12 33 VAL B C 1
ATOM 766 O O . VAL B 1 33 ? -5.145 5.637 0.684 1 94.12 33 VAL B O 1
ATOM 769 N N . PRO B 1 34 ? -7.055 4.48 0.867 1 91.5 34 PRO B N 1
ATOM 770 C CA . PRO B 1 34 ? -6.719 3.775 -0.372 1 91.5 34 PRO B CA 1
ATOM 771 C C . PRO B 1 34 ? -6.746 4.688 -1.596 1 91.5 34 PRO B C 1
ATOM 773 O O . PRO B 1 34 ? -7.609 5.562 -1.698 1 91.5 34 PRO B O 1
ATOM 776 N N . VAL B 1 35 ? -5.691 4.469 -2.445 1 89.75 35 VAL B N 1
ATOM 777 C CA . VAL B 1 35 ? -5.699 5.223 -3.693 1 89.75 35 VAL B CA 1
ATOM 778 C C . VAL B 1 35 ? -6.973 4.914 -4.477 1 89.75 35 VAL B C 1
ATOM 780 O O . VAL B 1 35 ? -7.395 3.76 -4.555 1 89.75 35 VAL B O 1
ATOM 783 N N . GLY B 1 36 ? -7.512 5.996 -5.004 1 85.12 36 GLY B N 1
ATOM 784 C CA . GLY B 1 36 ? -8.75 5.859 -5.75 1 85.12 36 GLY B CA 1
ATOM 785 C C . GLY B 1 36 ? -9.969 6.352 -4.988 1 85.12 36 GLY B C 1
ATOM 786 O O . GLY B 1 36 ? -11.031 6.555 -5.57 1 85.12 36 GLY B O 1
ATOM 787 N N . THR B 1 37 ? -9.883 6.371 -3.688 1 87.44 37 THR B N 1
ATOM 788 C CA . THR B 1 37 ? -10.961 6.898 -2.859 1 87.44 37 THR B CA 1
ATOM 789 C C . THR B 1 37 ? -11.164 8.391 -3.125 1 87.44 37 THR B C 1
ATOM 791 O O . THR B 1 37 ? -10.203 9.141 -3.24 1 87.44 37 THR B O 1
ATOM 794 N N . ILE B 1 38 ? -12.391 8.742 -3.406 1 87.56 38 ILE B N 1
ATOM 795 C CA . ILE B 1 38 ? -12.711 10.156 -3.545 1 87.56 38 ILE B CA 1
ATOM 796 C C . ILE B 1 38 ? -12.758 10.812 -2.166 1 87.56 38 ILE B C 1
ATOM 798 O O . ILE B 1 38 ? -13.516 10.383 -1.293 1 87.56 38 ILE B O 1
ATOM 802 N N . VAL B 1 39 ? -11.82 11.75 -1.95 1 88.19 39 VAL B N 1
ATOM 803 C CA . VAL B 1 39 ? -11.797 12.453 -0.671 1 88.19 39 VAL B CA 1
ATOM 804 C C . VAL B 1 39 ? -12.18 13.914 -0.876 1 88.19 39 VAL B C 1
ATOM 806 O O . VAL B 1 39 ? -12.047 14.453 -1.979 1 88.19 39 VAL B O 1
ATOM 809 N N . THR B 1 40 ? -12.836 14.422 0.184 1 85.44 40 THR B N 1
ATOM 810 C CA . THR B 1 40 ? -13.188 15.836 0.109 1 85.44 40 THR B CA 1
ATOM 811 C C . THR B 1 40 ? -11.93 16.703 0.038 1 85.44 40 THR B C 1
ATOM 813 O O . THR B 1 40 ? -10.938 16.422 0.705 1 85.44 40 THR B O 1
ATOM 816 N N . GLN B 1 41 ? -11.883 17.656 -0.833 1 83.94 41 GLN B N 1
ATOM 817 C CA . GLN B 1 41 ? -10.703 18.484 -1.108 1 83.94 41 GLN B CA 1
ATOM 818 C C . GLN B 1 41 ? -10.508 19.547 -0.031 1 83.94 41 GLN B C 1
ATOM 820 O O . GLN B 1 41 ? -9.547 20.312 -0.085 1 83.94 41 GLN B O 1
ATOM 825 N N . GLU B 1 42 ? -11.141 19.453 1.035 1 89.19 42 GLU B N 1
ATOM 826 C CA . GLU B 1 42 ? -10.977 20.484 2.066 1 89.19 42 GLU B CA 1
ATOM 827 C C . GLU B 1 42 ? -9.594 20.406 2.705 1 89.19 42 GLU B C 1
ATOM 829 O O . GLU B 1 42 ? -9.172 19.328 3.162 1 89.19 42 GLU B O 1
ATOM 834 N N . PHE B 1 43 ? -8.953 21.5 2.584 1 93.44 43 PHE B N 1
ATOM 835 C CA . PHE B 1 43 ? -7.633 21.578 3.203 1 93.44 43 PHE B CA 1
ATOM 836 C C . PHE B 1 43 ? -7.746 21.641 4.719 1 93.44 43 PHE B C 1
ATOM 838 O O . PHE B 1 43 ? -8.484 22.484 5.254 1 93.44 43 PHE B O 1
ATOM 845 N N . ASP B 1 44 ? -7.121 20.672 5.41 1 95 44 ASP B N 1
ATOM 846 C CA . ASP B 1 44 ? -7.035 20.609 6.863 1 95 44 ASP B CA 1
ATOM 847 C C . ASP B 1 44 ? -5.582 20.531 7.324 1 95 44 ASP B C 1
ATOM 849 O O . ASP B 1 44 ? -4.906 19.516 7.105 1 95 44 ASP B O 1
ATOM 853 N N . GLU B 1 45 ? -5.062 21.609 7.969 1 95 45 GLU B N 1
ATOM 854 C CA . GLU B 1 45 ? -3.658 21.719 8.359 1 95 45 GLU B CA 1
ATOM 855 C C . GLU B 1 45 ? -3.328 20.766 9.5 1 95 45 GLU B C 1
ATOM 857 O O . GLU B 1 45 ? -2.156 20.547 9.828 1 95 45 GLU B O 1
ATOM 862 N N . ASN B 1 46 ? -4.312 20.188 10.031 1 96.56 46 ASN B N 1
ATOM 863 C CA . ASN B 1 46 ? -4.109 19.266 11.148 1 96.56 46 ASN B CA 1
ATOM 864 C C . ASN B 1 46 ? -4.242 17.812 10.711 1 96.56 46 ASN B C 1
ATOM 866 O O . ASN B 1 46 ? -4.301 16.906 11.547 1 96.56 46 ASN B O 1
ATOM 870 N N . ARG B 1 47 ? -4.293 17.625 9.391 1 97.25 47 ARG B N 1
ATOM 871 C CA . ARG B 1 47 ? -4.504 16.281 8.859 1 97.25 47 ARG B CA 1
ATOM 872 C C . ARG B 1 47 ? -3.436 15.922 7.832 1 97.25 47 ARG B C 1
ATOM 874 O O . ARG B 1 47 ? -3.07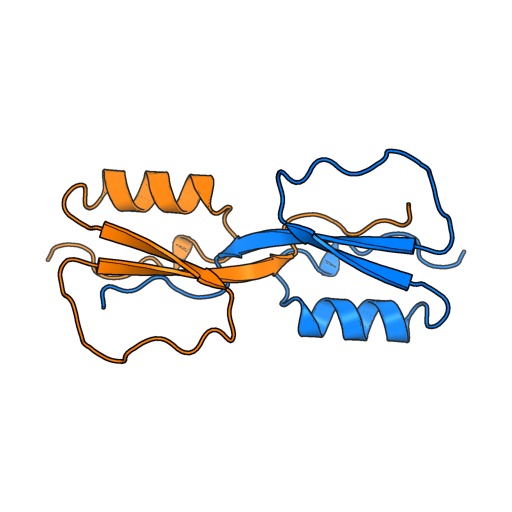8 16.75 6.988 1 97.25 47 ARG B O 1
ATOM 881 N N . VAL B 1 48 ? -2.924 14.797 7.938 1 97.69 48 VAL B N 1
ATOM 882 C CA . VAL B 1 48 ? -2.07 14.211 6.906 1 97.69 48 VAL B CA 1
ATOM 883 C C . VAL B 1 48 ? -2.697 12.922 6.387 1 97.69 48 VAL B C 1
ATOM 885 O O . VAL B 1 48 ? -3.238 12.133 7.164 1 97.69 48 VAL B O 1
ATOM 888 N N . ARG B 1 49 ? -2.645 12.812 5.047 1 96.19 49 ARG B N 1
ATOM 889 C CA . ARG B 1 49 ? -3.162 11.594 4.441 1 96.19 49 ARG B CA 1
ATOM 890 C C . ARG B 1 49 ? -2.027 10.672 4.008 1 96.19 49 ARG B C 1
ATOM 892 O O . ARG B 1 49 ? -1.047 11.125 3.414 1 96.19 49 ARG B O 1
ATOM 899 N N . ILE B 1 50 ? -2.188 9.461 4.363 1 97.31 50 ILE B N 1
ATOM 900 C CA . ILE B 1 50 ? -1.34 8.391 3.848 1 97.31 50 ILE B CA 1
ATOM 901 C C . ILE B 1 50 ? -2.102 7.598 2.791 1 97.31 50 ILE B C 1
ATOM 903 O O . ILE B 1 50 ? -3.064 6.895 3.107 1 97.31 50 ILE B O 1
ATOM 907 N N . TRP B 1 51 ? -1.643 7.695 1.542 1 96.06 51 TRP B N 1
ATOM 908 C CA . TRP B 1 51 ? -2.25 6.973 0.428 1 96.06 51 TRP B CA 1
ATOM 909 C C . TRP B 1 51 ? -1.638 5.586 0.278 1 96.06 51 TRP B C 1
ATOM 911 O O . TRP B 1 51 ? -0.414 5.438 0.267 1 96.06 51 TRP B O 1
ATOM 921 N N . VAL B 1 52 ? -2.514 4.586 0.215 1 96.19 52 VAL B N 1
ATOM 922 C CA . VAL B 1 52 ? -2.033 3.211 0.129 1 96.19 52 VAL B CA 1
ATOM 923 C C . VAL B 1 52 ? -2.473 2.592 -1.196 1 96.19 52 VAL B C 1
ATOM 925 O O . VAL B 1 52 ? -3.658 2.621 -1.539 1 96.19 52 VAL B O 1
ATOM 928 N N . ASP B 1 53 ? -1.416 2.004 -1.986 1 96 53 ASP B N 1
ATOM 929 C CA . ASP B 1 53 ? -1.727 1.369 -3.264 1 96 53 ASP B CA 1
ATOM 930 C C . ASP B 1 53 ? -0.544 0.546 -3.771 1 96 53 ASP B C 1
ATOM 932 O O . ASP B 1 53 ? -0.4 0.335 -4.977 1 96 53 ASP B O 1
ATOM 936 N N . THR B 1 54 ? 0.373 0.248 -2.93 1 97.31 54 THR B N 1
ATOM 937 C CA . THR B 1 54 ? 1.598 -0.348 -3.451 1 97.31 54 THR B CA 1
ATOM 938 C C . THR B 1 54 ? 1.85 -1.711 -2.812 1 97.31 54 THR B C 1
ATOM 940 O O . THR B 1 54 ? 1.401 -1.972 -1.695 1 97.31 54 THR B O 1
ATOM 943 N N . VAL B 1 55 ? 2.547 -2.479 -3.592 1 97.5 55 VAL B N 1
ATOM 944 C CA . VAL B 1 55 ? 2.895 -3.842 -3.211 1 97.5 55 VAL B CA 1
ATOM 945 C C . VAL B 1 55 ? 3.85 -3.818 -2.018 1 97.5 55 VAL B C 1
ATOM 947 O O . VAL B 1 55 ? 4.898 -3.172 -2.066 1 97.5 55 VAL B O 1
ATOM 950 N N . ALA B 1 56 ? 3.461 -4.523 -1.025 1 97.06 56 ALA B N 1
ATOM 951 C CA . ALA B 1 56 ? 4.207 -4.473 0.23 1 97.06 56 ALA B CA 1
ATOM 952 C C . ALA B 1 56 ? 5.293 -5.543 0.267 1 97.06 56 ALA B C 1
ATOM 954 O O . AL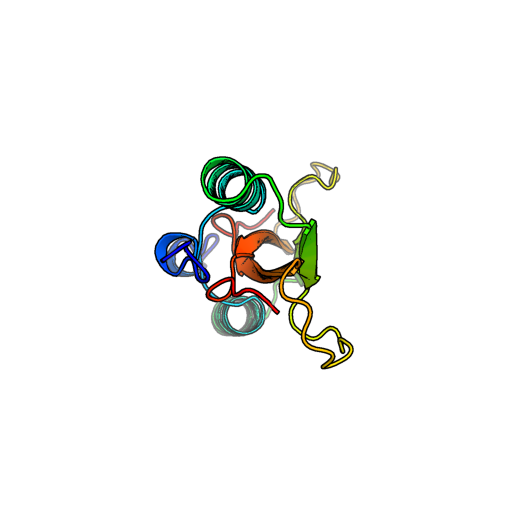A B 1 56 ? 6.348 -5.344 0.874 1 97.06 56 ALA B O 1
ATOM 955 N N . LYS B 1 57 ? 5.035 -6.641 -0.299 1 95.38 57 LYS B N 1
ATOM 956 C CA . LYS B 1 57 ? 5.977 -7.758 -0.294 1 95.38 57 LYS B CA 1
ATOM 957 C C . LYS B 1 57 ? 5.926 -8.523 -1.612 1 95.38 57 LYS B C 1
ATOM 959 O O . LYS B 1 57 ? 4.977 -8.375 -2.387 1 95.38 57 LYS B O 1
ATOM 964 N N . THR B 1 58 ? 6.953 -9.305 -1.79 1 97.31 58 THR B N 1
ATOM 965 C CA . THR B 1 58 ? 7.059 -10.062 -3.031 1 97.31 58 THR B CA 1
ATOM 966 C C . THR B 1 58 ? 5.809 -10.906 -3.258 1 97.31 58 THR B C 1
ATOM 968 O O . THR B 1 58 ? 5.477 -11.766 -2.438 1 97.31 58 THR B O 1
ATOM 971 N N . PRO B 1 59 ? 5.105 -10.633 -4.363 1 97.69 59 PRO B N 1
ATOM 972 C CA . PRO B 1 59 ? 4.023 -11.555 -4.703 1 97.69 59 PRO B CA 1
ATOM 973 C C . PRO B 1 59 ? 4.531 -12.961 -5.039 1 97.69 59 PRO B C 1
ATOM 975 O O . PRO B 1 59 ? 5.527 -13.102 -5.75 1 97.69 59 PRO B O 1
ATOM 978 N N . THR B 1 60 ? 3.891 -13.969 -4.57 1 96.25 60 THR B N 1
ATOM 979 C CA . THR B 1 60 ? 4.246 -15.367 -4.816 1 96.25 60 THR B CA 1
ATOM 980 C C . THR B 1 60 ? 3 -16.203 -5.086 1 96.25 60 THR B C 1
ATOM 982 O O . THR B 1 60 ? 1.937 -15.938 -4.52 1 96.25 60 THR B O 1
ATOM 985 N N . ILE B 1 61 ? 3.166 -17.109 -5.871 1 95.94 61 ILE B N 1
ATOM 986 C CA . ILE B 1 61 ? 2.08 -18.062 -6.094 1 95.94 61 ILE B CA 1
ATOM 987 C C . ILE B 1 61 ? 1.751 -18.781 -4.785 1 95.94 61 ILE B C 1
ATOM 989 O O . ILE B 1 61 ? 2.652 -19.156 -4.031 1 95.94 61 ILE B O 1
ATOM 993 N N . GLY B 1 62 ? 0.588 -18.891 -4.605 1 91.62 62 GLY B N 1
ATOM 994 C CA . GLY B 1 62 ? 0.166 -19.594 -3.404 1 91.62 62 GLY B CA 1
ATOM 995 C C . GLY B 1 62 ? -1.225 -19.203 -2.941 1 91.62 62 GLY B C 1
ATOM 996 O O . GLY B 1 62 ? -1.854 -18.312 -3.527 1 91.62 62 GLY B O 1
#

Nearest PDB structures (foldseek):
  6qiy-assembly1_A  TM=9.483E-01  e=9.320E-05  Hordeum vulgare
  2ci2-assembly1_I  TM=9.562E-01  e=1.070E-04  Hordeum vulgare
  1vbw-assembly1_A  TM=9.336E-01  e=8.508E-04  Momordica charantia
  3rdz-assembly1_C  TM=9.002E-01  e=1.585E-03  Fagopyrum esculentum
  7al8-assembly1_C  TM=8.952E-01  e=3.389E-03  Amaranthus caudatus

Radius of gyration: 16.5 Å; Cα contacts (8 Å, |Δi|>4): 247; chains: 2; bounding box: 24×49×36 Å

Organism: Oryza sativa subsp. japonica (NCBI:txid39947)

Solvent-accessible surface area (backbone atoms only — not comparable to full-atom values): 6942 Å² total; per-residue (Å²): 127,84,83,55,62,39,67,84,37,42,55,30,41,53,66,59,43,51,53,52,47,40,73,78,38,69,81,49,43,77,43,82,38,56,65,86,63,89,68,82,85,66,78,34,90,51,23,30,40,42,33,36,44,8,25,55,44,60,30,37,54,53,128,84,84,56,64,39,67,86,38,42,55,31,42,52,67,58,43,51,52,52,47,40,71,77,40,71,79,49,43,77,43,80,39,56,66,86,64,89,68,83,84,66,79,33,91,50,23,29,40,41,32,35,45,8,24,55,43,61,30,37,54,55